Protein AF-A0A7J7C507-F1 (afdb_monomer)

pLDDT: mean 78.66, std 18.66, range [33.47, 96.94]

Structure (mmCIF, N/CA/C/O backbone):
data_AF-A0A7J7C507-F1
#
_entry.id   AF-A0A7J7C507-F1
#
loop_
_atom_site.group_PDB
_atom_site.id
_atom_site.type_symbol
_atom_site.label_atom_id
_atom_site.label_alt_id
_atom_site.label_comp_id
_atom_site.label_asym_id
_atom_site.label_entity_id
_atom_site.label_seq_id
_atom_site.pdbx_PDB_ins_code
_atom_site.Cartn_x
_atom_site.Cartn_y
_atom_site.Cartn_z
_atom_site.occupancy
_atom_site.B_iso_or_equiv
_atom_site.auth_seq_id
_atom_site.auth_comp_id
_atom_site.auth_asym_id
_atom_site.auth_atom_id
_atom_site.pdbx_PDB_model_num
ATOM 1 N N . MET A 1 1 ? -25.009 -24.030 40.145 1.00 39.72 1 MET A N 1
ATOM 2 C CA . MET A 1 1 ? -23.582 -24.409 40.077 1.00 39.72 1 MET A CA 1
ATOM 3 C C . MET A 1 1 ? -22.808 -23.243 39.484 1.00 39.72 1 MET A C 1
ATOM 5 O O . MET A 1 1 ? -22.861 -23.046 38.279 1.00 39.72 1 MET A O 1
ATOM 9 N N . ALA A 1 2 ? -22.204 -22.404 40.328 1.00 33.47 2 ALA A N 1
ATOM 10 C CA . ALA A 1 2 ? -21.470 -21.218 39.891 1.00 33.47 2 ALA A CA 1
ATOM 11 C C . ALA A 1 2 ? -19.975 -21.548 39.826 1.00 33.47 2 ALA A C 1
ATOM 13 O O . ALA A 1 2 ? -19.393 -22.011 40.805 1.00 33.47 2 ALA A O 1
ATOM 14 N N . ARG A 1 3 ? -19.373 -21.355 38.651 1.00 40.62 3 ARG A N 1
ATOM 15 C CA . ARG A 1 3 ? -17.943 -21.558 38.427 1.00 40.62 3 ARG A CA 1
ATOM 16 C C . ARG A 1 3 ? -17.214 -20.279 38.830 1.00 40.62 3 ARG A C 1
ATOM 18 O O . ARG A 1 3 ? -17.324 -19.269 38.147 1.00 40.62 3 ARG A O 1
ATOM 25 N N . VAL A 1 4 ? -16.512 -20.340 39.958 1.00 41.50 4 VAL A N 1
ATOM 26 C CA . VAL A 1 4 ? -15.607 -19.290 40.439 1.00 41.50 4 VAL A CA 1
ATOM 27 C C . VAL A 1 4 ? -14.380 -19.266 39.527 1.00 41.50 4 VAL A C 1
ATOM 29 O O . VAL A 1 4 ? -13.666 -20.262 39.428 1.00 41.50 4 VAL A O 1
ATOM 32 N N . ILE A 1 5 ? -14.146 -18.146 38.844 1.00 49.62 5 ILE A N 1
ATOM 33 C CA . ILE A 1 5 ? -12.838 -17.814 38.273 1.00 49.62 5 ILE A CA 1
ATOM 34 C C . ILE A 1 5 ? -12.310 -16.672 39.133 1.00 49.62 5 ILE A C 1
ATOM 36 O O . ILE A 1 5 ? -12.878 -15.584 39.150 1.00 49.62 5 ILE A O 1
ATOM 40 N N . LEU A 1 6 ? -11.279 -16.981 39.914 1.00 50.31 6 LEU A N 1
ATOM 41 C CA . LEU A 1 6 ? -10.514 -16.020 40.701 1.00 50.31 6 LEU A CA 1
ATOM 42 C C . LEU A 1 6 ? -9.845 -15.008 39.758 1.00 50.31 6 LEU A C 1
ATOM 44 O O . LEU A 1 6 ? -9.441 -15.412 38.668 1.00 50.31 6 LEU A O 1
ATOM 48 N N . VAL A 1 7 ? -9.692 -13.748 40.187 1.00 50.50 7 VAL A N 1
ATOM 49 C CA . VAL A 1 7 ? -8.435 -12.966 40.135 1.00 50.50 7 VAL A CA 1
ATOM 50 C C . VAL A 1 7 ? -8.666 -11.521 40.623 1.00 50.50 7 VAL A C 1
ATOM 52 O O . VAL A 1 7 ? -9.565 -10.831 40.151 1.00 50.50 7 VAL A O 1
ATOM 55 N N . SER A 1 8 ? -7.744 -11.112 41.502 1.00 39.47 8 SER A N 1
ATOM 56 C CA . SER A 1 8 ? -7.309 -9.764 41.896 1.00 39.47 8 SER A CA 1
ATOM 57 C C . SER A 1 8 ? -8.012 -9.030 43.042 1.00 39.47 8 SER A C 1
ATOM 59 O O . SER A 1 8 ? -9.168 -8.631 42.974 1.00 39.47 8 SER A O 1
ATOM 61 N N . ASP A 1 9 ? -7.187 -8.860 44.076 1.00 51.31 9 ASP A N 1
ATOM 62 C CA . ASP A 1 9 ? -7.296 -8.046 45.278 1.00 51.31 9 ASP A CA 1
ATOM 63 C C . ASP A 1 9 ? -7.953 -6.671 45.082 1.00 51.31 9 ASP A C 1
ATOM 65 O O . ASP A 1 9 ? -7.712 -5.971 44.100 1.00 51.31 9 ASP A O 1
ATOM 69 N N . GLU A 1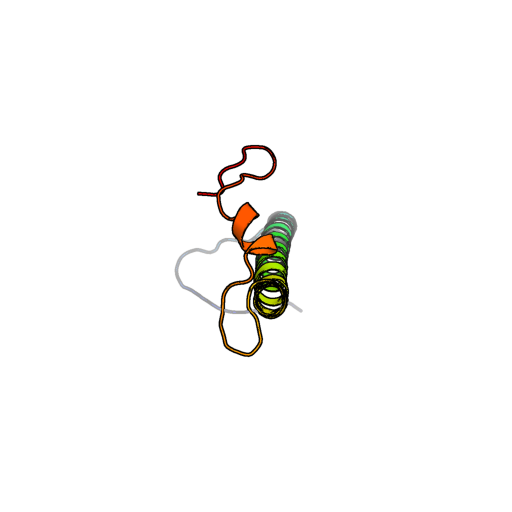 10 ? -8.716 -6.295 46.109 1.00 52.28 10 GLU A N 1
ATOM 70 C CA . GLU A 1 10 ? -9.235 -4.955 46.413 1.00 52.28 10 GLU A CA 1
ATOM 71 C C . GLU A 1 10 ? -10.314 -4.370 45.482 1.00 52.28 10 GLU A C 1
ATOM 73 O O . GLU A 1 10 ? -10.135 -3.356 44.817 1.00 52.28 10 GLU A O 1
ATOM 78 N N . THR A 1 11 ? -11.494 -5.001 45.477 1.00 45.53 11 THR A N 1
ATOM 79 C CA . THR A 1 11 ? -12.844 -4.404 45.672 1.00 45.53 11 THR A CA 1
ATOM 80 C C . THR A 1 11 ? -13.908 -5.414 45.210 1.00 45.53 11 THR A C 1
ATOM 82 O O . THR A 1 11 ? -13.814 -5.934 44.098 1.00 45.53 11 THR A O 1
ATOM 85 N N . PRO A 1 12 ? -14.952 -5.726 46.007 1.00 44.84 12 PRO A N 1
ATOM 86 C CA . PRO A 1 12 ? -16.029 -6.594 45.550 1.00 44.84 12 PRO A CA 1
ATOM 87 C C . PRO A 1 12 ? -16.957 -5.789 44.634 1.00 44.84 12 PRO A C 1
ATOM 89 O O . PRO A 1 12 ? -17.996 -5.287 45.058 1.00 44.84 12 PRO A O 1
ATOM 92 N N . LEU A 1 13 ? -16.588 -5.652 43.360 1.00 50.72 13 LEU A N 1
ATOM 93 C CA . LEU A 1 13 ? -17.545 -5.257 42.333 1.00 50.72 13 LEU A CA 1
ATOM 94 C C . LEU A 1 13 ? -18.499 -6.435 42.118 1.00 50.72 13 LEU A C 1
ATOM 96 O O . LEU A 1 13 ? -18.212 -7.379 41.384 1.00 50.72 13 LEU A O 1
ATOM 100 N N . ILE A 1 14 ? -19.637 -6.391 42.809 1.00 54.84 14 ILE A N 1
ATOM 101 C CA . ILE A 1 14 ? -20.794 -7.238 42.520 1.00 54.84 14 ILE A CA 1
ATOM 102 C C . ILE A 1 14 ? -21.258 -6.850 41.115 1.00 54.84 14 ILE A C 1
ATOM 104 O O . ILE A 1 14 ? -21.969 -5.865 40.941 1.00 54.84 14 ILE A O 1
ATOM 108 N N . VAL A 1 15 ? -20.807 -7.590 40.101 1.00 55.72 15 VAL A N 1
ATOM 109 C CA . VAL A 1 15 ? -21.244 -7.379 38.719 1.00 55.72 15 VAL A CA 1
ATOM 110 C C . VAL A 1 15 ? -22.705 -7.811 38.647 1.00 55.72 15 VAL A C 1
ATOM 112 O O . VAL A 1 15 ? -23.021 -9.001 38.730 1.00 55.72 15 VAL A O 1
ATOM 115 N N . HIS A 1 16 ? -23.611 -6.842 38.568 1.00 52.38 16 HIS A N 1
ATOM 116 C CA . HIS A 1 16 ? -25.037 -7.110 38.494 1.00 52.38 16 HIS A CA 1
ATOM 117 C C . HIS A 1 16 ? -25.338 -7.735 37.120 1.00 52.38 16 HIS A C 1
ATOM 119 O O . HIS A 1 16 ? -24.704 -7.410 36.119 1.00 52.38 16 HIS A O 1
ATOM 125 N N . CYS A 1 17 ? -26.312 -8.646 37.028 1.00 54.34 17 CYS A N 1
ATOM 126 C CA . CYS A 1 17 ? -26.650 -9.326 35.763 1.00 54.34 17 CYS A CA 1
ATOM 127 C C . CYS A 1 17 ? -26.996 -8.338 34.617 1.00 54.34 17 CYS A C 1
ATOM 129 O O . CYS A 1 17 ? -26.775 -8.636 33.442 1.00 54.34 17 CYS A O 1
ATOM 131 N N . SER A 1 18 ? -27.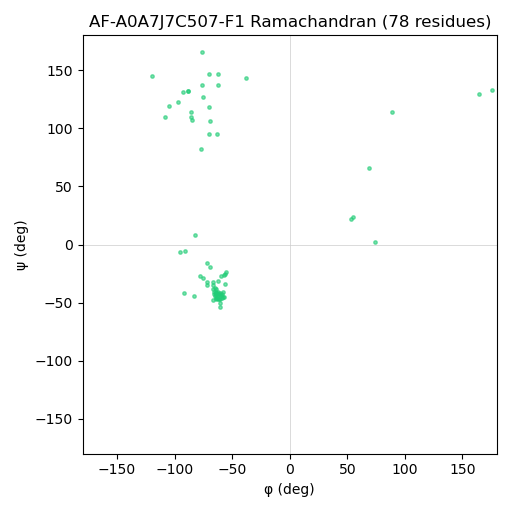461 -7.127 34.954 1.00 58.47 18 SER A N 1
ATOM 132 C CA . SER A 1 18 ? -27.666 -6.015 34.014 1.00 58.47 18 SER A CA 1
ATOM 133 C C . SER A 1 18 ? -26.376 -5.528 33.343 1.00 58.47 18 SER A C 1
ATOM 135 O O . SER A 1 18 ? -26.409 -5.127 32.180 1.00 58.47 18 SER A O 1
ATOM 137 N N . ASP A 1 19 ? -25.237 -5.619 34.028 1.00 61.16 19 ASP A N 1
ATOM 138 C CA . ASP A 1 19 ? -23.944 -5.141 33.536 1.00 61.16 19 ASP A CA 1
ATOM 139 C C . ASP A 1 19 ? -23.340 -6.117 32.519 1.00 61.16 19 ASP A C 1
ATOM 141 O O . ASP A 1 19 ? -22.642 -5.700 31.595 1.00 61.16 19 ASP A O 1
ATOM 145 N N . LEU A 1 20 ? -23.676 -7.413 32.607 1.00 64.56 20 LEU A N 1
ATOM 146 C CA . LEU A 1 20 ? -23.220 -8.425 31.647 1.00 64.56 20 LEU A CA 1
ATOM 147 C C . LEU A 1 20 ? -23.731 -8.157 30.225 1.00 64.56 20 LEU A C 1
ATOM 149 O O . LEU A 1 20 ? -22.977 -8.314 29.266 1.00 64.56 20 LEU A O 1
ATOM 153 N N . SER A 1 21 ? -24.994 -7.744 30.076 1.00 69.44 21 SER A N 1
ATOM 154 C CA . SER A 1 21 ? -25.579 -7.422 28.765 1.00 69.44 21 SER A CA 1
ATOM 155 C C . SER A 1 21 ? -24.852 -6.242 28.108 1.00 69.44 21 SER A C 1
ATOM 157 O O . SER A 1 21 ? -24.476 -6.298 26.933 1.00 69.44 21 SER A O 1
ATOM 159 N N . SER A 1 22 ? -24.557 -5.210 28.902 1.00 70.38 22 SER A N 1
ATOM 160 C CA . SER A 1 22 ? -23.785 -4.041 28.476 1.00 70.38 22 SER A CA 1
ATOM 161 C C . SER A 1 22 ? -22.350 -4.415 28.101 1.00 70.38 22 SER A C 1
ATOM 163 O O . SER A 1 22 ? -21.894 -4.059 27.016 1.00 70.38 22 SER A O 1
ATOM 165 N N . ILE A 1 23 ? -21.667 -5.224 28.918 1.00 75.38 23 ILE A N 1
ATOM 166 C CA . ILE A 1 23 ? -20.304 -5.707 28.643 1.00 75.38 23 ILE A CA 1
ATOM 167 C C . ILE A 1 23 ? -20.257 -6.539 27.356 1.00 75.38 23 ILE A C 1
ATOM 169 O O . ILE A 1 23 ? -19.347 -6.365 26.546 1.00 75.38 23 ILE A O 1
ATOM 173 N N . VAL A 1 24 ? -21.226 -7.430 27.125 1.00 76.00 24 VAL A N 1
ATOM 174 C CA . VAL A 1 24 ? -21.301 -8.237 25.895 1.00 76.00 24 VAL A CA 1
ATOM 175 C C . VAL A 1 24 ? -21.588 -7.358 24.676 1.00 76.00 24 VAL A C 1
ATOM 177 O O . VAL A 1 24 ? -21.006 -7.577 23.612 1.00 76.00 24 VAL A O 1
ATOM 180 N N . SER A 1 25 ? -22.438 -6.339 24.807 1.00 75.94 25 SER A N 1
ATOM 181 C CA . SER A 1 25 ? -22.687 -5.354 23.747 1.00 75.94 25 SER A CA 1
ATOM 182 C C . SER A 1 25 ? -21.418 -4.568 23.391 1.00 75.94 25 SER A C 1
ATOM 184 O O . SER A 1 25 ? -21.047 -4.485 22.218 1.00 75.94 25 SER A O 1
ATOM 186 N N . GLU A 1 2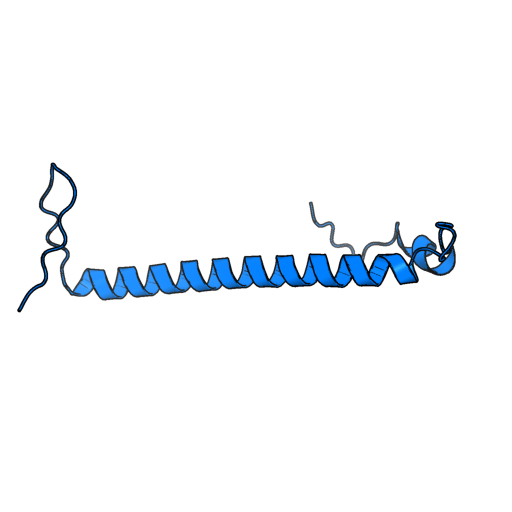6 ? -20.688 -4.073 24.394 1.00 70.81 26 GLU A N 1
ATOM 187 C CA . GLU A 1 26 ? -19.408 -3.372 24.226 1.00 70.81 26 GLU A CA 1
ATOM 188 C C . GLU A 1 26 ? -18.350 -4.280 23.575 1.00 70.81 26 GLU A C 1
ATOM 190 O O . GLU A 1 26 ? -17.710 -3.912 22.588 1.00 70.81 26 GLU A O 1
ATOM 195 N N . ARG A 1 27 ? -18.221 -5.519 24.069 1.00 70.25 27 ARG A N 1
ATOM 196 C CA . ARG A 1 27 ? -17.329 -6.552 23.519 1.00 70.25 27 ARG A CA 1
ATOM 197 C C . ARG A 1 27 ? -17.638 -6.846 22.054 1.00 70.25 27 ARG A C 1
ATOM 199 O O . ARG A 1 27 ? -16.710 -6.979 21.263 1.00 70.25 27 ARG A O 1
ATOM 206 N N . ASN A 1 28 ? -18.916 -6.914 21.679 1.00 74.19 28 ASN A N 1
ATOM 207 C CA . ASN A 1 28 ? -19.336 -7.117 20.292 1.00 74.19 28 ASN A CA 1
ATOM 208 C C . ASN A 1 28 ? -18.993 -5.930 19.385 1.00 74.19 28 ASN A C 1
ATOM 210 O O . ASN A 1 28 ? -18.720 -6.124 18.202 1.00 74.19 28 ASN A O 1
ATOM 214 N N . LYS A 1 29 ? -19.000 -4.697 19.902 1.00 77.19 29 LYS A N 1
ATOM 215 C CA . LYS A 1 29 ? -18.509 -3.541 19.138 1.00 77.19 29 LYS A CA 1
ATOM 216 C C . LYS A 1 29 ? -17.005 -3.665 18.912 1.00 77.19 29 LYS A C 1
ATOM 218 O O . LYS A 1 29 ? -16.557 -3.544 17.777 1.00 77.19 29 LYS A O 1
ATOM 223 N N . LEU A 1 30 ? -16.242 -3.971 19.961 1.00 81.75 30 LEU A N 1
ATOM 224 C CA . LEU A 1 30 ? -14.788 -4.133 19.875 1.00 81.75 30 LEU A CA 1
ATOM 225 C C . LEU A 1 30 ? -14.392 -5.259 18.911 1.00 81.75 30 LEU A C 1
ATOM 227 O O . LEU A 1 30 ? -13.515 -5.055 18.074 1.0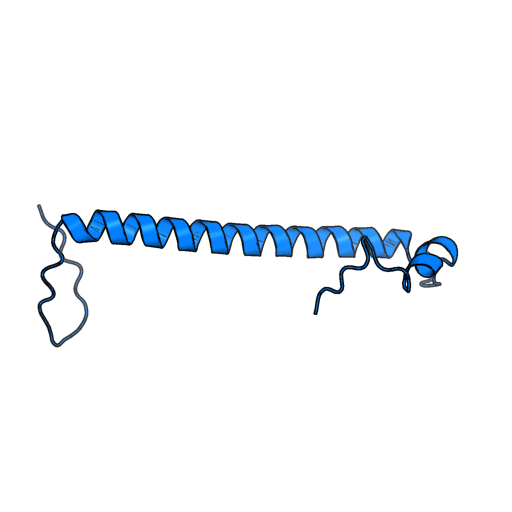0 81.75 30 LEU A O 1
ATOM 231 N N . SER A 1 31 ? -15.071 -6.410 18.963 1.00 82.75 31 SER A N 1
ATOM 232 C CA . SER A 1 31 ? -14.798 -7.535 18.060 1.00 82.75 31 SER A CA 1
ATOM 233 C C . SER A 1 31 ? -15.096 -7.197 16.599 1.00 82.75 31 SER A C 1
ATOM 235 O O . SER A 1 31 ? -14.304 -7.531 15.721 1.00 82.75 31 SER A O 1
ATOM 237 N N . LYS A 1 32 ? -16.193 -6.480 16.322 1.00 87.00 32 LYS A N 1
ATOM 238 C CA . LYS A 1 32 ? -16.529 -6.011 14.968 1.00 87.00 32 LYS A CA 1
ATOM 239 C C . LYS A 1 32 ? -15.521 -4.994 14.444 1.00 87.00 32 LYS A C 1
ATOM 241 O O . LYS A 1 32 ? -15.149 -5.057 13.277 1.00 87.00 3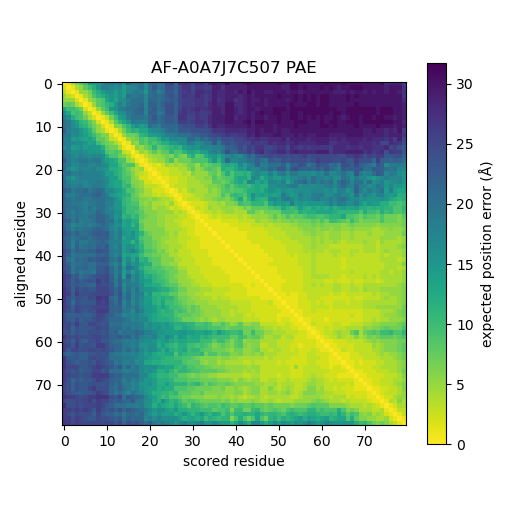2 LYS A O 1
ATOM 246 N N . VAL A 1 33 ? -15.072 -4.070 15.292 1.00 92.81 33 VAL A N 1
ATOM 247 C CA . VAL A 1 33 ? -14.057 -3.078 14.917 1.00 92.81 33 VAL A CA 1
ATOM 248 C C . VAL A 1 33 ? -12.727 -3.768 14.606 1.00 92.81 33 VAL A C 1
ATOM 250 O O . VAL A 1 33 ? -12.097 -3.450 13.600 1.00 92.81 33 VAL A O 1
ATOM 253 N N . GLU A 1 34 ? -12.315 -4.730 15.429 1.00 90.75 34 GLU A N 1
ATOM 254 C CA . GLU A 1 34 ? -11.091 -5.498 15.203 1.00 90.75 34 GLU A CA 1
ATOM 255 C C . GLU A 1 34 ? -11.176 -6.337 13.923 1.00 90.75 34 GLU A C 1
ATOM 257 O O . GLU A 1 34 ? -10.269 -6.317 13.092 1.00 90.75 34 GLU A O 1
ATOM 262 N N . LEU A 1 35 ? -12.312 -7.000 13.699 1.00 92.44 35 LEU A N 1
ATOM 263 C CA . LEU A 1 35 ? -12.576 -7.728 12.462 1.00 92.44 35 LEU A CA 1
ATOM 264 C C . LEU A 1 35 ? -12.483 -6.809 11.236 1.00 92.44 35 LEU A C 1
ATOM 266 O O . LEU A 1 35 ? -11.845 -7.163 10.248 1.00 92.44 35 LEU A O 1
ATOM 270 N N . PHE A 1 36 ? -13.078 -5.617 11.304 1.00 93.69 36 PHE A N 1
ATOM 271 C CA . PHE A 1 36 ? -13.046 -4.654 10.206 1.00 93.69 36 PHE A CA 1
ATOM 272 C C . PHE A 1 36 ? -11.626 -4.156 9.908 1.00 93.69 36 PHE A C 1
ATOM 274 O O . PHE A 1 36 ? -11.228 -4.078 8.745 1.00 93.69 36 PHE A O 1
ATOM 281 N N . ARG A 1 37 ? -10.825 -3.879 10.944 1.00 93.56 37 ARG A N 1
ATOM 282 C CA . ARG A 1 37 ? -9.408 -3.514 10.782 1.00 93.56 37 ARG A CA 1
ATOM 283 C C . ARG A 1 37 ? -8.618 -4.621 10.098 1.00 93.56 37 ARG A C 1
ATOM 285 O O . ARG A 1 37 ? -7.891 -4.346 9.144 1.00 93.56 37 ARG A O 1
ATOM 292 N N . ASN A 1 38 ? -8.802 -5.862 10.540 1.00 95.69 38 ASN A N 1
ATOM 293 C CA . ASN A 1 38 ? -8.136 -7.019 9.949 1.00 95.69 38 ASN A CA 1
ATOM 294 C C . ASN A 1 38 ? -8.560 -7.242 8.493 1.00 95.69 38 ASN A C 1
ATOM 296 O O . ASN A 1 38 ? -7.714 -7.505 7.641 1.00 95.69 38 ASN A O 1
ATOM 300 N N . TYR A 1 39 ? -9.836 -7.027 8.176 1.00 96.62 39 TYR A N 1
ATOM 301 C CA . TYR A 1 39 ? -10.341 -7.104 6.808 1.00 96.62 39 TYR A CA 1
ATOM 302 C C . TYR A 1 39 ? -9.719 -6.045 5.880 1.00 96.62 39 TYR A C 1
ATOM 304 O O . TYR A 1 39 ? -9.268 -6.359 4.774 1.00 96.62 39 TYR A O 1
ATOM 312 N N . LEU A 1 40 ? -9.631 -4.786 6.325 1.00 95.75 40 LEU A N 1
ATOM 313 C CA . LEU A 1 40 ? -8.977 -3.725 5.547 1.00 95.75 40 LEU A CA 1
ATOM 314 C C . LEU A 1 40 ? -7.475 -3.979 5.378 1.00 95.75 40 LEU A C 1
ATOM 316 O O . LEU A 1 40 ? -6.925 -3.728 4.303 1.00 95.75 40 LEU A O 1
ATOM 320 N N . LYS A 1 41 ? -6.815 -4.515 6.411 1.00 96.38 41 LYS A N 1
ATOM 321 C CA . LYS A 1 41 ? -5.409 -4.924 6.340 1.00 96.38 41 LYS A CA 1
ATOM 322 C C . LYS A 1 41 ? -5.202 -6.006 5.279 1.00 96.38 41 LYS A C 1
ATOM 324 O O . LYS A 1 41 ? -4.372 -5.819 4.392 1.00 96.38 41 LYS 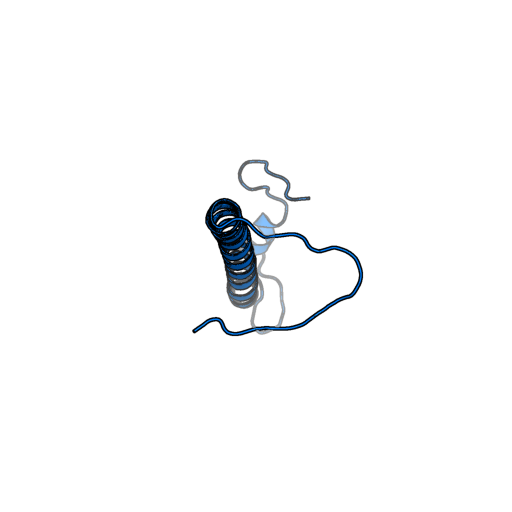A O 1
ATOM 329 N N . GLN A 1 42 ? -6.008 -7.066 5.311 1.00 96.69 42 GLN A N 1
ATOM 330 C CA . GLN A 1 42 ? -5.963 -8.137 4.316 1.00 96.69 42 GLN A CA 1
ATOM 331 C C . GLN A 1 42 ? -6.177 -7.595 2.899 1.00 96.69 42 GLN A C 1
ATOM 333 O O . GLN A 1 42 ? -5.430 -7.921 1.979 1.00 96.69 42 GLN A O 1
ATOM 338 N N . THR A 1 43 ? -7.163 -6.711 2.728 1.00 96.62 43 THR A N 1
ATOM 339 C CA . THR A 1 43 ? -7.451 -6.082 1.434 1.00 96.62 43 THR A CA 1
ATOM 340 C C . THR A 1 43 ? -6.236 -5.315 0.906 1.00 96.62 43 THR A C 1
ATOM 342 O O . THR A 1 43 ? -5.914 -5.410 -0.281 1.00 96.62 43 THR A O 1
ATOM 345 N N . ARG A 1 44 ? -5.529 -4.577 1.772 1.00 95.38 44 ARG A N 1
ATOM 346 C CA . ARG A 1 44 ? -4.315 -3.838 1.401 1.00 95.38 44 ARG A CA 1
ATOM 347 C C . ARG A 1 44 ? -3.187 -4.776 0.972 1.00 95.38 44 ARG A C 1
ATOM 349 O O . ARG A 1 44 ? -2.566 -4.526 -0.059 1.00 95.38 44 ARG A O 1
ATOM 356 N N . GLU A 1 45 ? -2.929 -5.828 1.741 1.00 96.31 45 GLU A N 1
ATOM 357 C CA . GLU A 1 45 ? -1.866 -6.803 1.463 1.00 96.31 45 GLU A CA 1
ATOM 358 C C . GLU A 1 45 ? -2.097 -7.503 0.116 1.00 96.31 45 GLU A C 1
ATOM 360 O O . GLU A 1 45 ? -1.261 -7.390 -0.782 1.00 96.31 45 GLU A O 1
ATOM 365 N N . GLU A 1 46 ? -3.278 -8.088 -0.091 1.00 96.94 46 GLU A N 1
ATOM 366 C CA . GLU A 1 46 ? -3.657 -8.756 -1.345 1.00 96.94 46 GLU A CA 1
ATOM 367 C C . GLU A 1 46 ? -3.607 -7.820 -2.558 1.00 96.94 46 GLU A C 1
ATOM 369 O O . GLU A 1 46 ? -3.064 -8.161 -3.612 1.00 96.94 46 GLU A O 1
ATOM 374 N N . THR A 1 47 ? -4.156 -6.610 -2.415 1.00 96.19 47 THR A N 1
ATOM 375 C CA . THR A 1 47 ? -4.184 -5.636 -3.512 1.00 96.19 47 THR A CA 1
ATOM 376 C C . THR A 1 47 ? -2.773 -5.180 -3.867 1.00 96.19 47 THR A C 1
ATOM 378 O O . THR A 1 47 ? -2.441 -5.105 -5.046 1.00 96.19 47 THR A O 1
ATOM 381 N N . SER A 1 48 ? -1.921 -4.909 -2.872 1.00 93.19 48 SER A N 1
ATOM 382 C CA . SER A 1 48 ? -0.534 -4.494 -3.110 1.00 93.19 48 SER A CA 1
ATOM 383 C C . SER A 1 48 ? 0.291 -5.580 -3.801 1.00 93.19 48 SER A C 1
ATOM 385 O O . SER A 1 48 ? 1.000 -5.274 -4.760 1.00 93.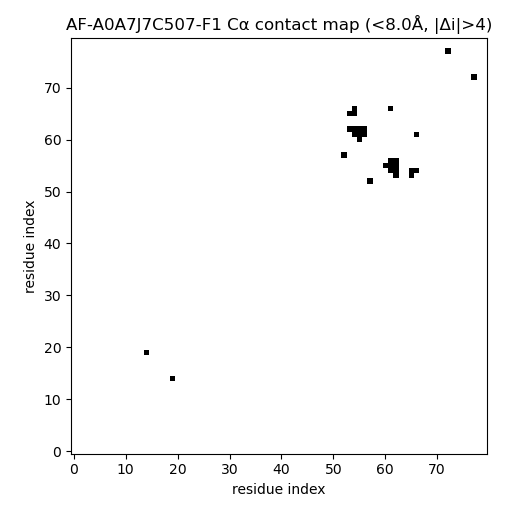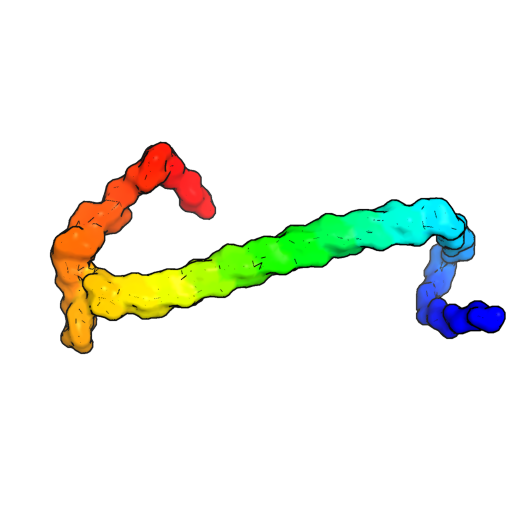19 48 SER A O 1
ATOM 387 N N . GLY A 1 49 ? 0.128 -6.847 -3.402 1.00 93.38 49 GLY A N 1
ATOM 388 C CA . GLY A 1 49 ? 0.792 -7.979 -4.049 1.00 93.38 49 GLY A CA 1
ATOM 389 C C . GLY A 1 49 ? 0.417 -8.105 -5.528 1.00 93.38 49 GLY A C 1
ATOM 390 O O . GLY A 1 49 ? 1.288 -8.268 -6.382 1.00 93.38 49 GLY A O 1
ATOM 391 N N . ARG A 1 50 ? -0.872 -7.943 -5.855 1.00 93.94 50 ARG A N 1
ATOM 392 C CA . ARG A 1 50 ? -1.361 -7.971 -7.246 1.00 93.94 50 ARG A CA 1
ATOM 393 C C . ARG A 1 50 ? -0.967 -6.728 -8.038 1.00 93.94 50 ARG A C 1
ATOM 395 O O . ARG A 1 50 ? -0.705 -6.820 -9.230 1.00 93.94 50 ARG A O 1
ATOM 402 N N . LEU A 1 51 ? -0.920 -5.563 -7.398 1.00 92.94 51 LEU A N 1
ATOM 403 C CA . LEU A 1 51 ? -0.603 -4.304 -8.066 1.00 92.94 51 LEU A CA 1
ATOM 404 C C . LEU A 1 51 ? 0.843 -4.273 -8.575 1.00 92.94 51 LEU A C 1
ATOM 406 O O . LEU A 1 51 ? 1.098 -3.712 -9.639 1.00 92.94 51 LEU A O 1
ATOM 410 N N . LEU A 1 52 ? 1.783 -4.889 -7.853 1.00 91.12 52 LEU A N 1
ATOM 411 C CA . LEU A 1 52 ? 3.198 -4.902 -8.234 1.00 91.12 52 LEU A CA 1
ATOM 412 C C . LEU A 1 52 ? 3.436 -5.555 -9.601 1.00 91.12 52 LEU A C 1
ATOM 414 O O . LEU A 1 52 ? 4.183 -5.000 -10.405 1.00 91.12 52 LEU A O 1
ATOM 418 N N . SER A 1 53 ? 2.767 -6.672 -9.898 1.00 91.25 53 SER A N 1
ATOM 419 C CA . SER A 1 53 ? 2.911 -7.372 -11.185 1.00 91.25 53 SER A CA 1
ATOM 420 C C . SER A 1 53 ? 2.324 -6.599 -12.371 1.00 91.25 53 SER A C 1
ATOM 422 O O . SER A 1 53 ? 2.676 -6.854 -13.520 1.00 91.25 53 SER A O 1
ATOM 424 N N . VAL A 1 54 ? 1.433 -5.645 -12.098 1.00 91.44 54 VAL A N 1
ATOM 425 C CA . VAL A 1 54 ? 0.794 -4.791 -13.104 1.00 91.44 54 VAL A CA 1
ATOM 426 C C . VAL A 1 54 ? 1.588 -3.494 -13.306 1.00 91.44 54 VAL A C 1
ATOM 428 O O . VAL A 1 54 ? 1.789 -3.035 -14.436 1.00 91.44 54 VAL A O 1
ATOM 431 N N . ALA A 1 55 ? 2.058 -2.901 -12.206 1.00 92.94 55 ALA A N 1
ATOM 432 C CA . ALA A 1 55 ? 2.800 -1.646 -12.202 1.00 92.94 55 ALA A CA 1
ATOM 433 C C . ALA A 1 55 ? 4.251 -1.808 -12.681 1.00 92.94 55 ALA A C 1
ATOM 435 O O . ALA A 1 55 ? 4.807 -0.873 -13.265 1.00 92.94 55 ALA A O 1
ATOM 436 N N . TYR A 1 56 ? 4.852 -2.981 -12.476 1.00 94.56 56 TYR A N 1
ATOM 437 C CA . TYR A 1 56 ? 6.217 -3.293 -12.888 1.00 94.56 56 TYR A CA 1
ATOM 438 C C . TYR A 1 56 ? 6.244 -4.457 -13.871 1.00 94.56 56 TYR A C 1
ATOM 440 O O . TYR A 1 56 ? 5.459 -5.396 -13.795 1.00 94.56 56 TYR A O 1
ATOM 448 N N . ARG A 1 57 ? 7.178 -4.395 -14.817 1.00 91.25 57 ARG A N 1
ATOM 449 C CA . ARG A 1 57 ? 7.478 -5.519 -15.709 1.00 91.25 57 ARG A CA 1
ATOM 450 C C . ARG A 1 57 ? 8.302 -6.589 -14.972 1.00 91.25 57 ARG A C 1
ATOM 452 O O . ARG A 1 57 ? 8.913 -6.274 -13.951 1.00 91.25 57 ARG A O 1
ATOM 459 N N . PRO A 1 58 ? 8.434 -7.814 -15.521 1.00 89.69 58 PRO A N 1
ATOM 460 C CA . PRO A 1 58 ? 9.254 -8.875 -14.920 1.00 89.69 58 PRO A CA 1
ATOM 461 C C . PRO A 1 58 ? 10.728 -8.497 -14.704 1.00 89.69 58 PRO A C 1
ATOM 463 O O . PRO A 1 58 ? 11.379 -9.020 -13.811 1.00 89.69 58 PRO A O 1
ATOM 466 N N . ASN A 1 59 ? 11.253 -7.559 -15.497 1.00 90.19 59 ASN A N 1
ATOM 467 C CA . ASN A 1 59 ? 12.610 -7.021 -15.362 1.00 90.19 59 ASN A CA 1
ATOM 468 C C . ASN A 1 59 ? 12.735 -5.905 -14.302 1.00 90.19 59 ASN A C 1
ATOM 470 O O . ASN A 1 59 ? 13.744 -5.208 -14.266 1.00 90.19 59 ASN A O 1
ATOM 474 N N . GLY A 1 60 ? 11.688 -5.659 -13.510 1.00 88.25 60 GLY A N 1
ATOM 475 C CA . GLY A 1 60 ? 11.644 -4.590 -12.512 1.00 88.25 60 GLY A CA 1
ATOM 476 C C . GLY A 1 60 ? 11.479 -3.183 -13.093 1.00 88.25 60 GLY A C 1
ATOM 477 O O . GLY A 1 60 ? 11.457 -2.213 -12.338 1.00 88.25 60 GLY A O 1
ATOM 478 N N . THR A 1 61 ? 11.337 -3.026 -14.416 1.00 93.38 61 THR A N 1
ATOM 479 C CA . THR A 1 61 ? 11.150 -1.691 -14.999 1.00 93.38 61 THR A CA 1
ATOM 480 C C . THR A 1 61 ? 9.725 -1.176 -14.783 1.00 93.38 61 THR A C 1
ATOM 482 O O . THR A 1 61 ? 8.756 -1.915 -14.998 1.00 93.38 61 THR A O 1
ATOM 485 N N . PRO A 1 62 ? 9.571 0.108 -14.418 1.00 93.31 62 PRO A N 1
ATOM 486 C CA . PRO A 1 62 ? 8.268 0.727 -14.220 1.00 93.31 62 PRO A CA 1
ATOM 487 C C . PRO A 1 62 ? 7.424 0.754 -15.507 1.00 93.31 62 PRO A C 1
ATOM 489 O O . PRO A 1 62 ? 7.907 1.091 -16.598 1.00 93.31 62 PRO A O 1
ATOM 492 N N . ASN A 1 63 ? 6.130 0.443 -15.394 1.00 93.56 63 ASN A N 1
ATOM 493 C CA . ASN A 1 63 ? 5.171 0.601 -16.483 1.00 93.56 63 ASN A CA 1
ATOM 494 C C . ASN A 1 63 ? 4.617 2.033 -16.505 1.00 93.56 63 ASN A C 1
ATOM 496 O O . ASN A 1 63 ? 3.822 2.427 -15.649 1.00 93.56 63 ASN A O 1
ATOM 500 N N . LYS A 1 64 ? 5.010 2.808 -17.525 1.00 92.62 64 LYS A N 1
ATOM 501 C CA . LYS A 1 64 ? 4.645 4.228 -17.655 1.00 92.62 64 LYS A CA 1
ATOM 502 C C . LYS A 1 64 ? 3.135 4.479 -17.642 1.00 92.62 64 LYS A C 1
ATOM 504 O O . LYS A 1 64 ? 2.708 5.504 -17.128 1.00 92.62 64 LYS A O 1
ATOM 509 N N . TRP A 1 65 ? 2.332 3.560 -18.184 1.00 91.69 65 TRP A N 1
ATOM 510 C CA . TRP A 1 65 ? 0.883 3.743 -18.294 1.00 91.69 65 TRP A CA 1
ATOM 511 C C . TRP A 1 65 ? 0.181 3.633 -16.943 1.00 91.69 65 TRP A C 1
ATOM 513 O O . TRP A 1 65 ? -0.783 4.347 -16.698 1.00 91.69 65 TRP A O 1
ATOM 523 N N . TRP A 1 66 ? 0.711 2.803 -16.046 1.00 92.25 66 TRP A N 1
ATOM 524 C CA . TRP A 1 66 ? 0.199 2.670 -14.684 1.00 92.25 66 TRP A CA 1
ATOM 525 C C . TRP A 1 66 ? 0.753 3.757 -13.766 1.00 92.25 66 TRP A C 1
ATOM 527 O O . TRP A 1 66 ? 0.003 4.408 -13.043 1.00 92.25 66 TRP A O 1
ATOM 537 N N . LEU A 1 67 ? 2.055 4.037 -13.848 1.00 90.69 67 LEU A N 1
ATOM 538 C CA . LEU A 1 67 ? 2.691 5.049 -12.998 1.00 90.69 67 LEU A CA 1
ATOM 539 C C . LEU A 1 67 ? 2.319 6.489 -13.363 1.00 90.69 67 LEU A C 1
ATOM 541 O O . LEU A 1 67 ? 2.457 7.378 -12.523 1.00 90.69 67 LEU A O 1
ATOM 545 N N . ALA A 1 68 ? 1.761 6.726 -14.554 1.00 92.75 68 ALA A N 1
ATOM 546 C CA . ALA A 1 68 ? 1.156 8.009 -14.914 1.00 92.75 68 ALA A CA 1
ATOM 547 C C . ALA A 1 68 ? 0.065 8.461 -13.921 1.00 92.75 68 ALA A C 1
ATOM 549 O O . ALA A 1 68 ? -0.197 9.659 -13.794 1.00 92.75 68 ALA A O 1
ATOM 550 N N . PHE A 1 69 ? -0.548 7.527 -13.186 1.00 91.31 69 PHE A N 1
ATOM 551 C CA . PHE A 1 69 ? -1.589 7.817 -12.202 1.00 91.31 69 PHE A CA 1
ATOM 552 C C . PHE A 1 69 ? -1.061 8.049 -10.780 1.00 91.31 69 PHE A C 1
ATOM 554 O O . PHE A 1 69 ? -1.832 8.486 -9.934 1.00 91.31 69 PHE A O 1
ATOM 561 N N . ALA A 1 70 ? 0.236 7.860 -10.510 1.00 90.06 70 ALA A N 1
ATOM 562 C CA . ALA A 1 70 ? 0.790 7.936 -9.151 1.00 90.06 70 ALA A CA 1
ATOM 563 C C . ALA A 1 70 ? 0.594 9.305 -8.466 1.00 90.06 70 ALA A C 1
ATOM 565 O O . ALA A 1 70 ? 0.525 9.382 -7.244 1.00 90.06 70 ALA A O 1
ATOM 566 N N . LYS A 1 71 ? 0.489 10.392 -9.244 1.00 87.75 71 LYS A N 1
ATOM 567 C CA . LYS A 1 71 ? 0.258 11.758 -8.733 1.00 87.75 71 LYS A CA 1
ATOM 568 C C . LYS A 1 71 ? -1.218 12.179 -8.736 1.00 87.75 71 LYS A C 1
ATOM 570 O O . LYS A 1 71 ? -1.535 13.272 -8.270 1.00 87.75 71 LYS A O 1
ATOM 575 N N . ARG A 1 72 ? -2.122 11.364 -9.294 1.00 91.06 72 ARG A N 1
ATOM 576 C CA . ARG A 1 72 ? -3.552 11.689 -9.384 1.00 91.06 72 ARG A CA 1
ATOM 577 C C . ARG A 1 72 ? -4.264 11.209 -8.124 1.00 91.06 72 ARG A C 1
ATOM 579 O O . ARG A 1 72 ? -4.091 10.072 -7.705 1.00 91.06 72 ARG A O 1
ATOM 586 N N . LYS A 1 73 ? -5.086 12.076 -7.535 1.00 88.19 73 LYS A N 1
ATOM 587 C CA . LYS A 1 73 ? -5.879 11.752 -6.344 1.00 88.19 73 LYS A CA 1
ATOM 588 C C . LYS A 1 73 ? -7.250 11.245 -6.761 1.00 88.19 73 LYS A C 1
ATOM 590 O O . LYS A 1 73 ? -7.931 11.890 -7.557 1.00 88.19 73 LYS A O 1
ATOM 595 N N . PHE A 1 74 ? -7.674 10.122 -6.196 1.00 90.56 74 PHE A N 1
ATOM 596 C CA . PHE A 1 74 ? -9.042 9.649 -6.363 1.00 90.56 74 PHE A CA 1
ATOM 597 C C . PHE A 1 74 ? -9.989 10.498 -5.500 1.00 90.56 74 PHE A C 1
ATOM 599 O O . PHE A 1 74 ? -9.736 10.693 -4.313 1.00 90.56 74 PHE A O 1
ATOM 606 N N . MET A 1 75 ? -11.043 11.056 -6.109 1.00 92.56 75 MET A N 1
ATOM 607 C CA . MET A 1 75 ? -12.052 11.912 -5.451 1.00 92.56 75 MET A CA 1
ATOM 608 C C . MET A 1 75 ? -11.492 13.114 -4.663 1.00 92.56 75 MET A C 1
ATOM 610 O O . MET A 1 75 ? -12.158 13.639 -3.779 1.00 92.56 75 MET A O 1
ATOM 614 N N . ASN A 1 76 ? -10.267 13.558 -4.969 1.00 87.81 76 ASN A N 1
ATOM 615 C CA . ASN A 1 76 ? -9.547 14.592 -4.213 1.00 87.81 76 ASN A CA 1
ATOM 616 C C . ASN A 1 76 ? -9.401 14.298 -2.700 1.00 87.81 76 ASN A C 1
ATOM 618 O O . ASN A 1 76 ? -9.201 15.213 -1.903 1.00 87.81 76 ASN A O 1
ATOM 622 N N . ILE A 1 77 ? -9.471 13.025 -2.299 1.00 87.62 77 ILE A N 1
ATOM 623 C CA . ILE A 1 77 ? -9.286 12.599 -0.909 1.00 87.62 77 ILE A CA 1
ATOM 624 C C . ILE A 1 77 ? -7.796 12.343 -0.668 1.00 87.62 77 ILE A C 1
ATOM 626 O O . ILE A 1 77 ? -7.131 11.669 -1.458 1.00 87.62 77 ILE A O 1
ATOM 630 N N . ILE A 1 78 ? -7.266 12.893 0.424 1.00 82.31 78 ILE A N 1
ATOM 631 C CA . ILE A 1 78 ? -5.921 12.598 0.926 1.00 82.31 78 ILE A CA 1
ATOM 632 C C . ILE A 1 78 ? -6.109 11.702 2.143 1.00 82.31 78 ILE A C 1
ATOM 634 O O . ILE A 1 78 ? -6.757 12.112 3.103 1.00 82.31 78 ILE A O 1
ATOM 638 N N . VAL A 1 79 ? -5.573 10.486 2.087 1.00 77.56 79 VAL A N 1
ATOM 639 C CA . VAL A 1 79 ? -5.466 9.634 3.274 1.00 77.56 79 VAL A CA 1
ATOM 640 C C . VAL A 1 79 ? -4.162 10.041 3.973 1.00 77.56 79 VAL A C 1
ATOM 642 O O . VAL A 1 79 ? -3.117 9.919 3.328 1.00 77.56 79 VAL A O 1
ATOM 645 N N . PRO A 1 80 ? -4.213 10.624 5.186 1.00 63.00 80 PRO A N 1
ATOM 646 C CA . PRO A 1 80 ? -3.021 11.002 5.945 1.00 63.00 80 PRO A CA 1
ATOM 647 C C . PRO A 1 80 ? -2.220 9.787 6.429 1.00 63.00 80 PRO A C 1
ATOM 649 O O . PRO A 1 80 ? -2.809 8.686 6.552 1.00 63.00 80 PRO A O 1
#

Solvent-accessible surface area (backbone atoms only — not comparable to full-atom values): 5160 Å² total; per-residue (Å²): 140,83,84,85,76,88,85,79,89,91,70,91,76,77,79,49,78,74,52,52,57,53,50,52,53,52,50,52,50,52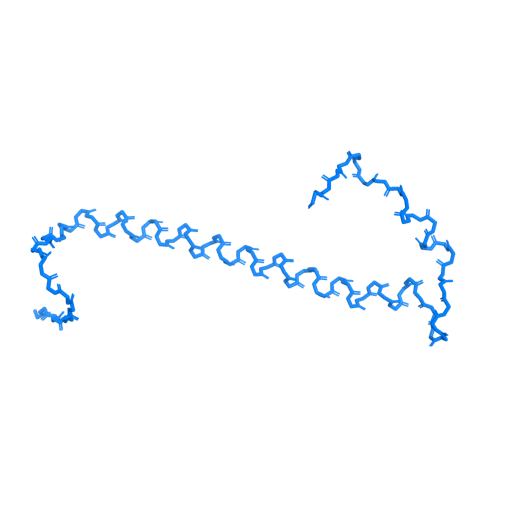,52,51,52,50,50,52,52,52,51,55,49,51,52,50,53,57,50,52,62,58,45,49,69,68,38,24,46,98,85,68,46,76,32,64,83,56,56,68,48,74,85,61,62,69,92,77,58,79,84,129

InterPro domains:
  IPR007204 Actin-related protein 2/3 complex subunit 3 [PF04062] (20-76)
  IPR007204 Actin-related protein 2/3 complex subunit 3 [PTHR12391] (20-79)
  IPR036753 Actin-related protein 2/3 complex subunit 3 superfamily [G3DSA:1.10.1760.10] (16-79)
  IPR036753 Actin-related protein 2/3 complex subunit 3 superfamily [SSF69060] (20-76)

Secondary structure (DSSP, 8-state):
--------SS------HHHHHHHHHHHHHHHHHHHHHHHHHHHHHHHHHHHHHHHB-TTS-B-HHHHTTTTPPGGG----

Organism: Tripterygium wilfordii (NCBI:txid458696)

Mean predicted aligned error: 12.78 Å

Sequence (80 aa):
MARVILVSDETPLIVHCSDLSSIVSERNKLSKVELFRNYLKQTREETSGRLLSVAYRPNGTPNKWWLAFAKRKFMNIIVP

Foldseek 3Di:
DDDDDDDDDDDPPPCPPVNVVVVVVVVVVVVVVVVVVVVVVVVVVVVVVVVCCVQAPPVRHGDCVVCVCVPPDDVPDDDD

Radius of gyration: 24.65 Å; Cα contacts (8 Å, |Δi|>4): 15; chains: 1; bounding box: 40×39×65 Å